Protein AF-A0AA39DVR6-F1 (afdb_monomer)

Foldseek 3Di:
DPPVVVLVVLLVPQAADDLPCLVVNLVSLCVSLVVVLLCLLLVDPQQDDDDPPDDPVSVVSNVSNLSSQVVSVVSSVVSYDPVRVVPQDDDSGNNVSSVSSVVVSVVVVVVVVVVVVVVVVVVD

Mean predicted aligned error: 6.25 Å

pLDDT: mean 90.32, std 9.98, range [50.06, 98.62]

Secondary structure (DSSP, 8-state):
--HHHHHHHHHHTSPPP-SS-HHHHHHHHHHHHHHTT--HHHHSPPPPPP-TT--HHHHHHHHHHHHHHHHHHHHHHHSS-HHHHTTS---S-HHHHHHHHHHHHHHHHHHHHHHHHHHHHHT-

Radius of gyration: 18.32 Å; Cα contacts (8 Å, |Δi|>4): 86; chains: 1; bounding box: 33×32×67 Å

Structure (mmCIF, N/CA/C/O backbone):
data_AF-A0AA39DVR6-F1
#
_entry.id   AF-A0AA39DVR6-F1
#
loop_
_atom_site.group_PDB
_atom_site.id
_atom_site.type_symbol
_atom_site.label_atom_id
_atom_site.label_alt_id
_atom_site.label_comp_id
_atom_site.label_asym_id
_atom_site.label_entity_id
_atom_site.label_seq_id
_atom_site.pdbx_PDB_ins_code
_atom_site.Cartn_x
_atom_site.Cartn_y
_atom_site.Cartn_z
_atom_site.occupancy
_atom_site.B_iso_or_equiv
_atom_site.auth_seq_id
_atom_site.auth_comp_id
_atom_site.auth_asym_id
_atom_site.auth_atom_id
_atom_site.pdbx_PDB_model_num
ATOM 1 N N . MET A 1 1 ? -11.881 -19.993 -13.286 1.00 50.06 1 MET A N 1
ATOM 2 C CA . MET A 1 1 ? -12.284 -18.644 -12.820 1.00 50.06 1 MET A CA 1
ATOM 3 C C . MET A 1 1 ? -11.567 -17.618 -13.680 1.00 50.06 1 MET A C 1
ATOM 5 O O . MET A 1 1 ? -10.371 -17.773 -13.887 1.00 50.06 1 MET A O 1
ATOM 9 N N . ASN A 1 2 ? -12.271 -16.640 -14.258 1.00 53.41 2 ASN A N 1
ATOM 10 C CA . ASN A 1 2 ? -11.604 -15.571 -15.009 1.00 53.41 2 ASN A CA 1
ATOM 11 C C . ASN A 1 2 ? -10.800 -14.687 -14.035 1.00 53.41 2 ASN A C 1
ATOM 13 O O . ASN A 1 2 ? -11.194 -14.514 -12.883 1.00 53.41 2 ASN A O 1
ATOM 17 N N . SER A 1 3 ? -9.668 -14.133 -14.469 1.00 63.09 3 SER A N 1
ATOM 18 C CA . SER A 1 3 ? -8.729 -13.423 -13.585 1.00 63.09 3 SER A CA 1
ATOM 19 C C . SER A 1 3 ? -9.381 -12.264 -12.816 1.00 63.09 3 SER A C 1
ATOM 21 O O . SER A 1 3 ? -8.995 -11.974 -11.689 1.00 63.09 3 SER A O 1
ATOM 23 N N . ALA A 1 4 ? -10.413 -11.637 -13.391 1.00 62.25 4 ALA A N 1
ATOM 24 C CA . ALA A 1 4 ? -11.171 -10.551 -12.770 1.00 62.25 4 ALA A CA 1
ATOM 25 C C . ALA A 1 4 ? -12.013 -10.999 -11.558 1.00 62.25 4 ALA A C 1
ATOM 27 O O . ALA A 1 4 ? -12.015 -10.311 -10.537 1.00 62.25 4 ALA A O 1
ATOM 28 N N . SER A 1 5 ? -12.684 -12.158 -11.631 1.00 64.12 5 SER A N 1
ATOM 29 C CA . SER A 1 5 ? -13.454 -12.703 -10.500 1.00 64.12 5 SER A CA 1
ATOM 30 C C . SER A 1 5 ? -12.558 -12.983 -9.288 1.00 64.12 5 SER A C 1
ATOM 32 O O . SER A 1 5 ? -12.889 -12.567 -8.177 1.00 64.12 5 SER A O 1
ATOM 34 N N . SER A 1 6 ? -11.367 -13.548 -9.510 1.00 71.00 6 SER A N 1
ATOM 35 C CA . SER A 1 6 ? -10.373 -13.783 -8.455 1.00 71.00 6 SER A CA 1
ATOM 36 C C . SER A 1 6 ? -9.849 -12.486 -7.824 1.00 71.00 6 SER A C 1
ATOM 38 O O . SER A 1 6 ? -9.690 -12.417 -6.608 1.00 71.00 6 SER A O 1
ATOM 40 N N . ILE A 1 7 ? -9.639 -11.428 -8.619 1.00 73.06 7 ILE A N 1
ATOM 41 C CA . ILE A 1 7 ? -9.225 -10.108 -8.110 1.00 73.06 7 ILE A CA 1
ATOM 42 C C . ILE A 1 7 ? -10.298 -9.522 -7.182 1.00 73.06 7 ILE A C 1
ATOM 44 O O . ILE A 1 7 ? -9.972 -9.066 -6.089 1.00 73.06 7 ILE A O 1
ATOM 48 N N . SER A 1 8 ? -11.573 -9.557 -7.587 1.00 77.19 8 SER A N 1
ATOM 49 C CA . SER A 1 8 ? -12.667 -8.998 -6.779 1.00 77.19 8 SER A CA 1
ATOM 50 C C . SER A 1 8 ? -12.841 -9.718 -5.438 1.00 77.19 8 SER A C 1
ATOM 52 O O . SER A 1 8 ? -12.968 -9.067 -4.404 1.00 77.19 8 SER A O 1
ATOM 54 N N . ALA A 1 9 ? -12.762 -11.053 -5.436 1.00 80.00 9 ALA A N 1
ATOM 55 C CA . ALA A 1 9 ? -12.853 -11.854 -4.222 1.00 80.00 9 ALA A CA 1
ATOM 56 C C . ALA A 1 9 ? -11.700 -11.541 -3.256 1.00 80.00 9 ALA A C 1
ATOM 58 O O . ALA A 1 9 ? -11.930 -11.321 -2.069 1.00 80.00 9 ALA A O 1
ATOM 59 N N . ASN A 1 10 ? -10.471 -11.440 -3.772 1.00 80.38 10 ASN A N 1
ATOM 60 C CA . ASN A 1 10 ? -9.294 -11.147 -2.958 1.00 80.38 10 ASN A CA 1
ATOM 61 C C . ASN A 1 10 ? -9.358 -9.758 -2.309 1.00 80.38 10 ASN A C 1
ATOM 63 O O . ASN A 1 10 ? -9.046 -9.624 -1.129 1.00 80.38 10 ASN A O 1
ATOM 67 N N . VAL A 1 11 ? -9.800 -8.735 -3.046 1.00 81.38 11 VAL A N 1
ATOM 68 C CA . VAL A 1 11 ? -9.945 -7.374 -2.502 1.00 81.38 11 VAL A CA 1
ATOM 69 C C . VAL A 1 11 ? -11.037 -7.316 -1.431 1.00 81.38 11 VAL A C 1
ATOM 71 O O . VAL A 1 11 ? -10.834 -6.689 -0.395 1.00 81.38 11 VAL A O 1
ATOM 74 N N . ASN A 1 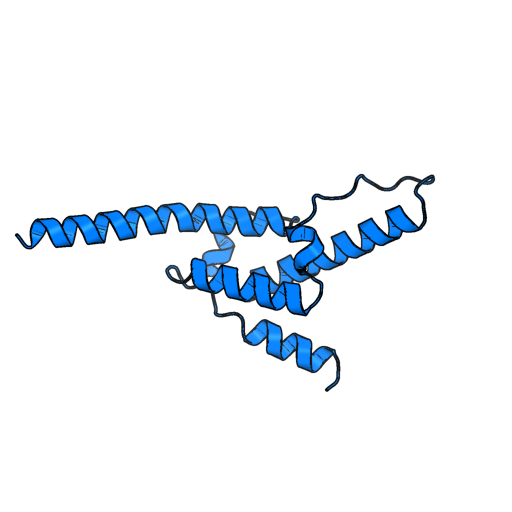12 ? -12.154 -8.020 -1.631 1.00 83.50 12 ASN A N 1
ATOM 75 C CA . ASN A 1 12 ? -13.259 -8.061 -0.668 1.00 83.50 12 ASN A CA 1
ATOM 76 C C . ASN A 1 12 ? -12.920 -8.825 0.627 1.00 83.50 12 ASN A C 1
ATOM 78 O O . ASN A 1 12 ? -13.578 -8.619 1.644 1.00 83.50 12 ASN A O 1
ATOM 82 N N . ASN A 1 13 ? -11.888 -9.676 0.617 1.00 84.69 13 ASN A N 1
ATOM 83 C CA . ASN A 1 13 ? -11.400 -10.376 1.812 1.00 84.69 13 ASN A CA 1
ATOM 84 C C . ASN A 1 13 ? -10.541 -9.488 2.731 1.00 84.69 13 ASN A C 1
ATOM 86 O O . ASN A 1 13 ? -10.237 -9.867 3.869 1.00 84.69 13 ASN A O 1
ATOM 90 N N . ILE A 1 14 ? -10.139 -8.300 2.270 1.00 91.31 14 ILE A N 1
ATOM 91 C CA . ILE A 1 14 ? -9.450 -7.330 3.118 1.00 91.31 14 ILE A CA 1
ATOM 92 C C . ILE A 1 14 ? -10.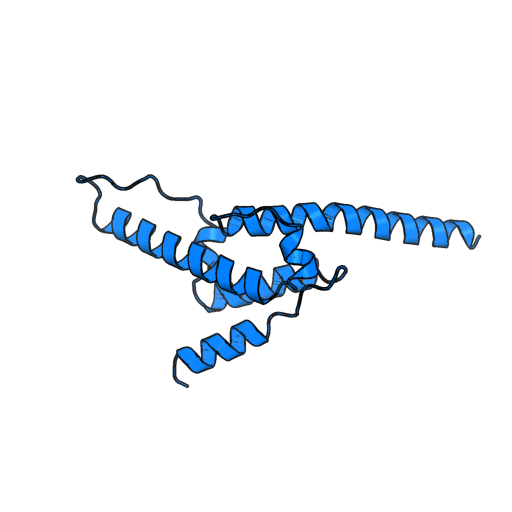482 -6.734 4.075 1.00 91.31 14 ILE A C 1
ATOM 94 O O . ILE A 1 14 ? -11.453 -6.102 3.663 1.00 91.31 14 ILE A O 1
ATOM 98 N N . SER A 1 15 ? -10.270 -6.939 5.375 1.00 90.81 15 SER A N 1
ATOM 99 C CA . SER A 1 15 ? -11.134 -6.358 6.403 1.00 90.81 15 SER A CA 1
ATOM 100 C C . SER A 1 15 ? -11.132 -4.835 6.292 1.00 90.81 15 SER A C 1
ATOM 102 O O . SER A 1 15 ? -10.108 -4.243 5.985 1.00 90.81 15 SER A O 1
ATOM 104 N N . VAL A 1 16 ? -12.251 -4.174 6.571 1.00 94.75 16 VAL A N 1
ATOM 105 C CA . VAL A 1 16 ? -12.298 -2.705 6.569 1.00 94.75 16 VAL A CA 1
ATOM 106 C C . VAL A 1 16 ? -11.540 -2.162 7.785 1.00 94.75 16 VAL A C 1
ATOM 108 O O . VAL A 1 16 ? -11.719 -2.660 8.898 1.00 94.75 16 VAL A O 1
ATOM 111 N N . LEU A 1 17 ? -10.691 -1.148 7.597 1.00 94.44 17 LEU A N 1
ATOM 112 C CA . LEU A 1 17 ? -9.950 -0.510 8.693 1.00 94.44 17 LEU A CA 1
ATOM 113 C C . LEU A 1 17 ? -10.918 0.224 9.640 1.00 94.44 17 LEU A C 1
ATOM 115 O O . LEU A 1 17 ? -11.694 1.064 9.187 1.00 94.44 17 LEU A O 1
ATOM 119 N N . ASN A 1 18 ? -10.876 -0.070 10.944 1.00 89.00 18 ASN A N 1
ATOM 120 C CA . ASN A 1 18 ? -11.907 0.375 11.898 1.00 89.00 18 ASN A CA 1
ATOM 121 C C . ASN A 1 18 ? -11.378 0.991 13.206 1.00 89.00 18 ASN A C 1
ATOM 123 O O . ASN A 1 18 ? -12.116 1.078 14.183 1.00 89.00 18 ASN A O 1
ATOM 127 N N . GLY A 1 19 ? -10.121 1.434 13.241 1.00 85.44 19 GLY A N 1
ATOM 128 C CA . GLY A 1 19 ? -9.555 2.085 14.426 1.00 85.44 19 GLY A CA 1
ATOM 129 C C . GLY A 1 19 ? -8.613 1.185 15.224 1.00 85.44 19 GLY A C 1
ATOM 130 O O . GLY A 1 19 ? -7.512 1.601 15.572 1.00 85.44 19 GLY A O 1
ATOM 131 N N . THR A 1 20 ? -9.042 -0.053 15.469 1.00 87.19 20 THR A N 1
ATOM 132 C CA . THR A 1 20 ? -8.376 -0.999 16.382 1.00 87.19 20 THR A CA 1
ATOM 133 C C . THR A 1 20 ? -7.738 -2.181 15.655 1.00 87.19 20 THR A C 1
ATOM 135 O O . THR A 1 20 ? -6.841 -2.836 16.177 1.00 87.19 20 THR A O 1
ATOM 138 N N . ASN A 1 21 ? -8.147 -2.455 14.414 1.00 92.38 21 ASN A N 1
ATOM 139 C CA . ASN A 1 21 ? -7.694 -3.624 13.662 1.00 92.38 21 ASN A CA 1
ATOM 140 C C . ASN A 1 21 ? -6.448 -3.395 12.788 1.00 92.38 21 ASN A C 1
ATOM 142 O O . ASN A 1 21 ? -6.187 -4.218 11.912 1.00 92.38 21 ASN A O 1
ATOM 146 N N . PHE A 1 22 ? -5.674 -2.321 12.992 1.00 92.06 22 PHE A N 1
ATOM 147 C CA . PHE A 1 22 ? -4.594 -1.930 12.073 1.00 92.06 22 PHE A CA 1
ATOM 148 C C . PHE A 1 22 ? -3.595 -3.060 11.764 1.00 92.06 22 PHE A C 1
ATOM 150 O O . PHE A 1 22 ? -3.285 -3.283 10.595 1.00 92.06 22 PHE A O 1
ATOM 157 N N . LYS A 1 23 ? -3.124 -3.808 12.775 1.00 91.38 23 LYS A N 1
ATOM 158 C CA . LYS A 1 23 ? -2.166 -4.913 12.569 1.00 91.38 23 LYS A CA 1
ATOM 159 C C . LYS A 1 23 ? -2.729 -5.987 11.633 1.00 91.38 23 LYS A C 1
ATOM 161 O O . LYS A 1 23 ? -2.108 -6.307 10.624 1.00 91.38 23 LYS A O 1
ATOM 166 N N . LYS A 1 24 ? -3.944 -6.458 11.927 1.00 92.44 24 LYS A N 1
ATOM 167 C CA . LYS A 1 24 ? -4.657 -7.457 11.117 1.00 92.44 24 LYS A CA 1
ATOM 168 C C . LYS A 1 24 ? -4.971 -6.933 9.715 1.00 92.44 24 LYS A C 1
ATOM 170 O O . LYS A 1 24 ? -4.814 -7.646 8.730 1.00 92.44 24 LYS A O 1
ATOM 175 N N . TRP A 1 25 ? -5.396 -5.674 9.621 1.00 95.62 25 TRP A N 1
ATOM 176 C CA . TRP A 1 25 ? -5.655 -5.002 8.351 1.00 95.62 25 TRP A CA 1
ATOM 177 C C . TRP A 1 25 ? -4.400 -4.973 7.470 1.00 95.62 25 TRP A C 1
ATOM 179 O O . TRP A 1 25 ? -4.447 -5.418 6.325 1.00 95.62 25 TRP A O 1
ATOM 189 N N . LYS A 1 26 ? -3.267 -4.513 8.017 1.00 95.38 26 LYS A N 1
ATOM 190 C CA . LYS A 1 26 ? -1.985 -4.434 7.305 1.00 95.38 26 LYS A CA 1
ATOM 191 C C . LYS A 1 26 ? -1.522 -5.810 6.830 1.00 95.38 26 LYS A C 1
ATOM 193 O O . LYS A 1 26 ? -1.093 -5.940 5.688 1.00 95.38 26 LYS A O 1
ATOM 198 N N . GLU A 1 27 ? -1.627 -6.824 7.682 1.00 94.56 27 GLU A N 1
ATOM 199 C CA . GLU A 1 27 ? -1.277 -8.204 7.340 1.00 94.56 27 GLU A CA 1
ATOM 200 C C . GLU A 1 27 ? -2.105 -8.727 6.156 1.00 94.56 27 GLU A C 1
ATOM 202 O O . GLU A 1 27 ? -1.539 -9.181 5.161 1.00 94.56 27 GLU A O 1
ATOM 207 N N . HIS A 1 28 ? -3.434 -8.576 6.205 1.00 94.62 28 HIS A N 1
ATOM 208 C CA . HIS A 1 28 ? -4.316 -8.990 5.110 1.00 94.62 28 HIS A CA 1
ATOM 209 C C . HIS A 1 28 ? -4.003 -8.249 3.802 1.00 94.62 28 HIS A C 1
ATOM 211 O O . HIS A 1 28 ? -3.970 -8.871 2.741 1.00 94.62 28 HIS A O 1
ATOM 217 N N . VAL A 1 29 ? -3.749 -6.936 3.867 1.00 95.69 29 VAL A N 1
ATOM 218 C CA . VAL A 1 29 ? -3.354 -6.136 2.696 1.00 95.69 29 VAL A CA 1
ATOM 219 C C . VAL A 1 29 ? -2.078 -6.694 2.067 1.00 95.69 29 VAL A C 1
ATOM 221 O O . VAL A 1 29 ? -2.047 -6.909 0.857 1.00 95.69 29 VAL A O 1
ATOM 224 N N . ILE A 1 30 ? -1.040 -6.955 2.866 1.00 95.50 30 ILE A N 1
ATOM 225 C CA . ILE A 1 30 ? 0.247 -7.459 2.365 1.00 95.50 30 ILE A CA 1
ATOM 226 C C . ILE A 1 30 ? 0.080 -8.839 1.721 1.00 95.50 30 ILE A C 1
ATOM 228 O O . ILE A 1 30 ? 0.577 -9.049 0.615 1.00 95.50 30 ILE A O 1
ATOM 232 N N . ILE A 1 31 ? -0.658 -9.752 2.362 1.00 94.00 31 ILE A N 1
ATOM 233 C CA . ILE A 1 31 ? -0.908 -11.098 1.825 1.00 94.00 31 ILE A CA 1
ATOM 234 C C . ILE A 1 31 ? -1.640 -11.016 0.482 1.00 94.00 31 ILE A C 1
ATOM 236 O O . ILE A 1 31 ? -1.193 -11.607 -0.499 1.00 94.00 31 ILE A O 1
ATOM 240 N N . VAL A 1 32 ? -2.733 -10.249 0.412 1.00 93.75 32 VAL A N 1
ATOM 241 C CA . VAL A 1 32 ? -3.527 -10.113 -0.818 1.00 93.75 32 VAL A CA 1
ATOM 242 C C . VAL A 1 32 ? -2.696 -9.513 -1.952 1.00 93.75 32 VAL A C 1
ATOM 244 O O . VAL A 1 32 ? -2.721 -10.034 -3.067 1.00 93.75 32 VAL A O 1
ATOM 247 N N . LEU A 1 33 ? -1.925 -8.455 -1.682 1.00 95.25 33 LEU A N 1
ATOM 248 C CA . LEU A 1 33 ? -1.063 -7.840 -2.692 1.00 95.25 33 LEU A CA 1
ATOM 249 C C . LEU A 1 33 ? 0.047 -8.790 -3.158 1.00 95.25 33 LEU A C 1
ATOM 251 O O . LEU A 1 33 ? 0.313 -8.851 -4.359 1.00 95.25 33 LEU A O 1
ATOM 255 N N . GLY A 1 34 ? 0.641 -9.564 -2.247 1.00 94.94 34 GLY A N 1
ATOM 256 C CA . GLY A 1 34 ? 1.639 -10.583 -2.574 1.00 94.94 34 GLY A CA 1
ATOM 257 C C . GLY A 1 34 ? 1.072 -11.694 -3.460 1.00 94.94 34 GLY A C 1
ATOM 258 O O . GLY A 1 34 ? 1.642 -12.000 -4.505 1.00 94.94 34 GLY A O 1
ATOM 259 N N . CYS A 1 35 ? -0.108 -12.230 -3.127 1.00 92.06 35 CYS A N 1
ATOM 260 C CA . CYS A 1 35 ? -0.796 -13.239 -3.945 1.00 92.06 35 CYS A CA 1
ATOM 261 C C . CYS A 1 35 ? -1.137 -12.750 -5.364 1.00 92.06 35 CYS A C 1
ATOM 263 O O . CYS A 1 35 ? -1.384 -13.562 -6.254 1.00 92.06 35 CYS A O 1
ATOM 265 N N . MET A 1 36 ? -1.174 -11.434 -5.579 1.00 91.44 36 MET A N 1
ATOM 266 C CA . MET A 1 36 ? -1.487 -10.809 -6.864 1.00 91.44 36 MET A CA 1
ATOM 267 C C . MET A 1 36 ? -0.242 -10.303 -7.624 1.00 91.44 36 MET A C 1
ATOM 269 O O . MET A 1 36 ? -0.414 -9.716 -8.693 1.00 91.44 36 MET A O 1
ATOM 273 N N . ASP A 1 37 ? 0.980 -10.498 -7.098 1.00 94.06 37 ASP A N 1
ATOM 274 C CA . ASP A 1 37 ? 2.241 -9.880 -7.581 1.00 94.06 37 ASP A CA 1
ATOM 275 C C . ASP A 1 37 ? 2.126 -8.345 -7.712 1.00 94.06 37 ASP A C 1
ATOM 277 O O . ASP A 1 37 ? 2.586 -7.716 -8.668 1.00 94.06 37 ASP A O 1
ATOM 281 N N . LEU A 1 38 ? 1.444 -7.724 -6.746 1.00 96.00 38 LEU A N 1
ATOM 282 C CA . LEU A 1 38 ? 1.232 -6.277 -6.662 1.00 96.00 38 LEU A CA 1
ATOM 283 C C . LEU A 1 38 ? 1.985 -5.631 -5.502 1.00 96.00 38 LEU A C 1
ATOM 285 O O . LEU A 1 38 ? 1.876 -4.423 -5.329 1.00 96.00 38 LEU A O 1
ATOM 289 N N . ASP A 1 39 ? 2.772 -6.381 -4.744 1.00 97.00 39 ASP A N 1
ATOM 290 C CA . ASP A 1 39 ? 3.526 -5.902 -3.583 1.00 97.00 39 ASP A CA 1
ATOM 291 C C . ASP A 1 39 ? 4.920 -5.341 -3.934 1.00 97.00 39 ASP A C 1
ATOM 293 O O . ASP A 1 39 ? 5.615 -4.816 -3.066 1.00 97.00 39 ASP A O 1
ATOM 297 N N . TYR A 1 40 ? 5.332 -5.412 -5.203 1.00 98.06 40 TYR A N 1
ATOM 298 C CA . TYR A 1 40 ? 6.666 -5.003 -5.655 1.00 98.06 40 TYR A CA 1
ATOM 299 C C . TYR A 1 40 ? 7.056 -3.574 -5.230 1.00 98.06 40 TYR A C 1
ATOM 301 O O . TYR A 1 40 ? 8.123 -3.377 -4.665 1.00 98.06 40 TYR A O 1
ATOM 309 N N . ALA A 1 41 ? 6.174 -2.589 -5.404 1.00 98.06 41 ALA A N 1
ATOM 310 C CA . ALA A 1 41 ? 6.396 -1.195 -5.009 1.00 98.06 41 ALA A CA 1
ATOM 311 C C . ALA A 1 41 ? 6.313 -0.944 -3.492 1.00 98.06 41 ALA A C 1
ATOM 313 O O . ALA A 1 41 ? 6.602 0.161 -3.034 1.00 98.06 41 ALA A O 1
ATOM 314 N N . LEU A 1 42 ? 5.880 -1.940 -2.710 1.00 97.75 42 LEU A N 1
ATOM 315 C CA . LEU A 1 42 ? 5.967 -1.902 -1.248 1.00 97.75 42 LEU A CA 1
ATOM 316 C C . LEU A 1 42 ? 7.337 -2.386 -0.759 1.00 97.75 42 LEU A C 1
ATOM 318 O O . LEU A 1 42 ? 7.821 -1.908 0.266 1.00 97.75 42 LEU A O 1
ATOM 322 N N . ARG A 1 43 ? 7.954 -3.321 -1.490 1.00 97.06 43 ARG A N 1
ATOM 323 C CA . ARG A 1 43 ? 9.257 -3.912 -1.160 1.00 97.06 43 ARG A CA 1
ATOM 324 C C . ARG A 1 43 ? 10.415 -3.080 -1.697 1.00 97.06 43 ARG A C 1
ATOM 326 O O . ARG A 1 43 ? 11.320 -2.743 -0.941 1.00 97.06 43 ARG A O 1
ATOM 333 N N . GLU A 1 44 ? 10.332 -2.697 -2.964 1.00 97.19 44 GLU A N 1
ATOM 334 C CA . GLU A 1 44 ? 11.402 -2.014 -3.685 1.00 97.19 44 GLU A CA 1
ATOM 335 C C . GLU A 1 44 ? 11.186 -0.504 -3.742 1.00 97.19 44 GLU A C 1
ATOM 337 O O . GLU A 1 44 ? 10.063 -0.006 -3.909 1.00 97.19 44 GLU A O 1
ATOM 342 N N . ASP A 1 45 ? 12.287 0.235 -3.658 1.00 96.50 45 ASP A N 1
ATOM 343 C CA . ASP A 1 45 ? 12.268 1.675 -3.872 1.00 96.50 45 ASP A CA 1
ATOM 344 C C . ASP A 1 45 ? 11.963 2.014 -5.337 1.00 96.50 45 ASP A C 1
ATOM 346 O O . ASP A 1 45 ? 12.107 1.193 -6.248 1.00 96.50 45 ASP A O 1
ATOM 350 N N . ARG A 1 46 ? 11.482 3.241 -5.567 1.00 96.25 46 ARG A N 1
ATOM 351 C CA . ARG A 1 46 ? 11.121 3.693 -6.913 1.00 96.25 46 ARG A CA 1
ATOM 352 C C . ARG A 1 46 ? 12.367 3.660 -7.810 1.00 96.25 46 ARG A C 1
ATOM 354 O O . ARG A 1 46 ? 13.363 4.288 -7.448 1.00 96.25 46 ARG A O 1
ATOM 361 N N . PRO A 1 47 ? 12.309 3.006 -8.985 1.00 96.25 47 PRO A N 1
ATOM 362 C CA . PRO A 1 47 ? 13.389 3.070 -9.960 1.00 96.25 47 PRO A CA 1
ATOM 363 C C . PRO A 1 47 ? 13.678 4.513 -10.382 1.00 96.25 47 PRO A C 1
ATOM 365 O O . PRO A 1 47 ? 12.787 5.365 -10.365 1.00 96.25 47 PRO A O 1
ATOM 368 N N . SER A 1 48 ? 14.911 4.781 -10.804 1.00 94.94 48 SER A N 1
ATOM 369 C CA . SER A 1 48 ? 15.277 6.078 -11.377 1.00 94.94 48 SER A CA 1
ATOM 370 C C . SER A 1 48 ? 14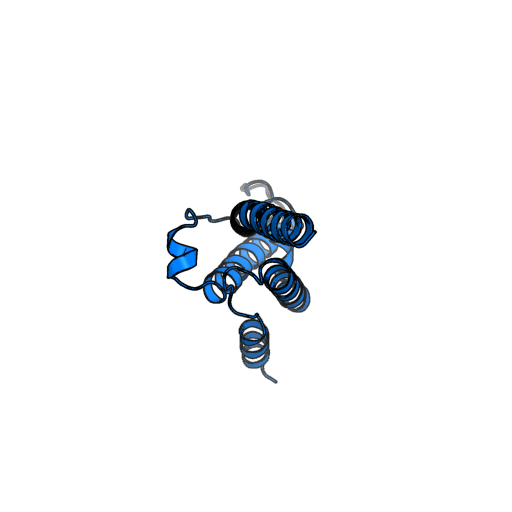.432 6.402 -12.608 1.00 94.94 48 SER A C 1
ATOM 372 O O . SER A 1 48 ? 14.025 5.502 -13.349 1.00 94.94 48 SER A O 1
ATOM 374 N N . ASP A 1 49 ? 14.195 7.693 -12.834 1.00 95.12 49 ASP A N 1
ATOM 375 C CA . ASP A 1 49 ? 13.431 8.151 -13.989 1.00 95.12 49 ASP A CA 1
ATOM 376 C C . ASP A 1 49 ? 14.062 7.661 -15.299 1.00 95.12 49 ASP A C 1
ATOM 378 O O . ASP A 1 49 ? 15.284 7.618 -15.472 1.00 95.12 49 ASP A O 1
ATOM 382 N N . LEU A 1 50 ? 13.198 7.254 -16.226 1.00 96.19 50 LEU A N 1
ATOM 383 C CA . LEU A 1 50 ? 13.625 6.725 -17.512 1.00 96.19 50 LEU A CA 1
ATOM 384 C C . LEU A 1 50 ? 14.147 7.850 -18.408 1.00 96.19 50 LEU A C 1
ATOM 386 O O . LEU A 1 50 ? 13.596 8.948 -18.445 1.00 96.19 50 LEU A O 1
ATOM 390 N N . THR A 1 51 ? 15.163 7.534 -19.206 1.00 96.56 51 THR A N 1
ATOM 391 C CA . THR A 1 51 ? 15.708 8.412 -20.244 1.00 96.56 51 THR A CA 1
ATOM 392 C C . THR A 1 51 ? 15.565 7.761 -21.621 1.00 96.56 51 THR A C 1
ATOM 394 O O . THR A 1 51 ? 15.145 6.606 -21.762 1.00 96.56 51 THR A O 1
ATOM 397 N N . ASN A 1 52 ? 15.939 8.480 -22.681 1.00 94.88 52 ASN A N 1
ATOM 398 C CA . ASN A 1 52 ? 15.971 7.912 -24.033 1.00 94.88 52 ASN A CA 1
ATOM 399 C C . ASN A 1 52 ? 16.964 6.741 -24.149 1.00 94.88 52 ASN A C 1
ATOM 401 O O . ASN A 1 52 ? 16.721 5.823 -24.925 1.00 94.88 52 ASN A O 1
ATOM 405 N N . ALA A 1 53 ? 18.014 6.720 -23.323 1.00 96.56 53 ALA A N 1
ATOM 406 C CA . ALA A 1 53 ? 19.018 5.658 -23.293 1.00 96.56 53 ALA A CA 1
ATOM 407 C C . ALA A 1 53 ? 18.623 4.449 -22.422 1.00 96.56 53 ALA A C 1
ATOM 409 O O . ALA A 1 53 ? 19.369 3.475 -22.366 1.00 96.56 53 ALA A O 1
ATOM 410 N N . SER A 1 54 ? 17.477 4.488 -21.730 1.00 97.19 54 SER A N 1
ATOM 411 C CA . SER A 1 54 ? 17.086 3.395 -20.835 1.00 97.19 54 SER A CA 1
ATOM 412 C C . SER A 1 54 ? 16.873 2.076 -21.573 1.00 97.19 54 SER A C 1
ATOM 414 O O . SER A 1 54 ? 16.182 2.037 -22.601 1.00 97.19 54 SER A O 1
ATOM 416 N N . THR A 1 55 ? 17.399 0.998 -20.989 1.00 97.75 55 THR A N 1
ATOM 417 C CA . THR A 1 55 ? 17.304 -0.361 -21.537 1.00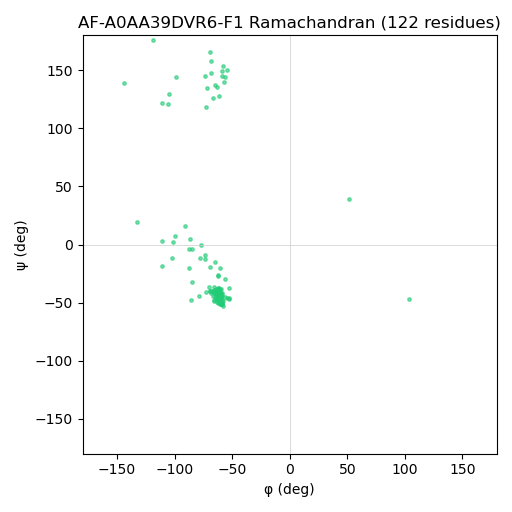 97.75 55 THR A CA 1
ATOM 418 C C . THR A 1 55 ? 15.875 -0.903 -21.472 1.00 97.75 55 THR A C 1
ATOM 420 O O . THR A 1 55 ? 15.006 -0.366 -20.773 1.00 97.75 55 THR A O 1
ATOM 423 N N . ALA A 1 56 ? 15.612 -1.989 -22.200 1.00 97.44 56 ALA A N 1
ATOM 424 C CA . ALA A 1 56 ? 14.317 -2.664 -22.162 1.00 97.44 56 ALA A CA 1
ATOM 425 C C . ALA A 1 56 ? 13.977 -3.161 -20.744 1.00 97.44 56 ALA A C 1
ATOM 427 O O . ALA A 1 56 ? 12.837 -3.029 -20.294 1.00 97.44 56 ALA A O 1
ATOM 428 N N . GLU A 1 57 ? 14.978 -3.649 -20.012 1.00 96.88 57 GLU A N 1
ATOM 429 C CA . GLU A 1 57 ? 14.861 -4.141 -18.640 1.00 96.88 57 GLU A CA 1
ATOM 430 C C . GLU A 1 57 ? 14.492 -3.005 -17.687 1.00 96.88 57 GLU A C 1
ATOM 432 O O . GLU A 1 57 ? 13.526 -3.131 -16.940 1.00 96.88 57 GLU A O 1
ATOM 437 N N . GLN A 1 58 ? 15.178 -1.857 -17.761 1.00 97.56 58 GLN A N 1
ATOM 438 C CA . GLN A 1 58 ? 14.860 -0.687 -16.931 1.00 97.56 58 GLN A CA 1
ATOM 439 C C . GLN A 1 58 ? 13.422 -0.204 -17.157 1.00 97.56 58 GLN A C 1
ATOM 441 O O . GLN A 1 58 ? 12.689 0.072 -16.204 1.00 97.56 58 GLN A O 1
ATOM 446 N N . ARG A 1 59 ? 12.983 -0.156 -18.421 1.00 97.38 59 ARG A N 1
ATOM 447 C CA . ARG A 1 59 ? 11.604 0.212 -18.780 1.00 97.38 59 ARG A CA 1
ATOM 448 C C . ARG A 1 59 ? 10.589 -0.806 -18.255 1.00 97.38 59 ARG A C 1
ATOM 450 O O . ARG A 1 59 ? 9.513 -0.412 -17.809 1.00 97.38 59 ARG A O 1
ATOM 457 N N . SER A 1 60 ? 10.914 -2.098 -18.304 1.00 96.94 60 SER A N 1
ATOM 458 C CA . SER A 1 60 ? 10.073 -3.170 -17.760 1.00 96.94 60 SER A CA 1
ATOM 459 C C . SER A 1 60 ? 9.943 -3.067 -16.238 1.00 96.94 60 SER A C 1
ATOM 461 O O . SER A 1 60 ? 8.830 -3.094 -15.711 1.00 96.94 60 SER A O 1
ATOM 463 N N . THR A 1 61 ? 11.057 -2.841 -15.538 1.00 97.62 61 THR A N 1
ATOM 464 C CA . THR A 1 61 ? 11.091 -2.642 -14.084 1.00 97.62 61 THR A CA 1
ATOM 465 C C . THR A 1 61 ? 10.255 -1.437 -13.663 1.00 97.62 61 THR A C 1
ATOM 467 O O . THR A 1 61 ? 9.422 -1.567 -12.767 1.00 97.62 61 THR A O 1
ATOM 470 N N . MET A 1 62 ? 10.392 -0.294 -14.347 1.00 97.81 62 MET A N 1
ATOM 471 C CA . MET A 1 62 ? 9.557 0.885 -14.082 1.00 97.81 62 MET A CA 1
ATOM 472 C C . MET A 1 62 ? 8.066 0.571 -14.266 1.00 97.81 62 MET A C 1
ATOM 474 O O . MET A 1 62 ? 7.272 0.834 -13.368 1.00 97.81 62 MET A O 1
ATOM 478 N N . LYS A 1 63 ? 7.676 -0.075 -15.374 1.00 97.69 63 LYS A N 1
ATOM 479 C CA . LYS A 1 63 ? 6.274 -0.465 -15.620 1.00 97.69 63 LYS A CA 1
ATOM 480 C C . LYS A 1 63 ? 5.733 -1.416 -14.550 1.00 97.69 63 LYS A C 1
ATOM 482 O O . LYS A 1 63 ? 4.588 -1.261 -14.116 1.00 97.69 63 LYS A O 1
ATOM 487 N N . LYS A 1 64 ? 6.530 -2.406 -14.123 1.00 97.62 64 LYS A N 1
ATOM 488 C CA . LYS A 1 64 ? 6.154 -3.328 -13.039 1.00 97.62 64 LYS A CA 1
ATOM 489 C C . LYS A 1 64 ? 5.934 -2.556 -11.737 1.00 97.62 64 LYS A C 1
ATOM 491 O O . LYS A 1 64 ? 4.906 -2.750 -11.083 1.00 97.62 64 LYS A O 1
ATOM 496 N N . TRP A 1 65 ? 6.853 -1.652 -11.401 1.00 98.50 65 TRP A N 1
ATOM 497 C CA . TRP A 1 65 ? 6.770 -0.811 -10.211 1.00 98.50 65 TRP A CA 1
ATOM 498 C C . TRP A 1 65 ? 5.549 0.112 -10.234 1.00 98.50 65 TRP A C 1
ATOM 500 O O . TRP A 1 65 ? 4.753 0.086 -9.301 1.00 98.50 65 TRP A O 1
ATOM 510 N N . GLU A 1 66 ? 5.317 0.848 -11.321 1.00 98.38 66 GLU A N 1
ATOM 511 C CA . GLU A 1 66 ? 4.165 1.748 -11.464 1.00 98.38 66 GLU A CA 1
ATOM 512 C C . GLU A 1 66 ? 2.829 1.006 -11.363 1.00 98.38 66 GLU A C 1
ATOM 514 O O . GLU A 1 66 ? 1.903 1.464 -10.684 1.00 98.38 66 GLU A O 1
ATOM 519 N N . ARG A 1 67 ? 2.726 -0.172 -11.994 1.00 98.12 67 ARG A N 1
ATOM 520 C CA . ARG A 1 67 ? 1.534 -1.022 -11.897 1.00 98.12 67 ARG A CA 1
ATOM 521 C C . ARG A 1 67 ? 1.277 -1.444 -10.454 1.00 98.12 67 ARG A C 1
ATOM 523 O O . ARG A 1 67 ? 0.153 -1.291 -9.974 1.00 98.12 67 ARG A O 1
ATOM 530 N N . SER A 1 68 ? 2.296 -1.972 -9.782 1.00 98.38 68 SER A N 1
ATOM 531 C CA . SER A 1 68 ? 2.212 -2.399 -8.385 1.00 98.38 68 SER A CA 1
ATOM 532 C C . SER A 1 68 ? 1.844 -1.230 -7.464 1.00 98.38 68 SER A C 1
ATOM 534 O O . SER A 1 68 ? 0.913 -1.353 -6.667 1.00 98.38 68 SER A O 1
ATOM 536 N N . ASN A 1 69 ? 2.481 -0.071 -7.643 1.00 98.62 69 ASN A N 1
ATOM 537 C CA . ASN A 1 69 ? 2.221 1.150 -6.887 1.00 98.62 69 ASN A CA 1
ATOM 538 C C . ASN A 1 69 ? 0.759 1.605 -7.019 1.00 98.62 69 ASN A C 1
ATOM 540 O O . ASN A 1 69 ? 0.050 1.772 -6.024 1.00 98.62 69 ASN A O 1
ATOM 544 N N . ARG A 1 70 ? 0.278 1.748 -8.260 1.00 98.38 70 ARG A N 1
ATOM 545 C CA . ARG A 1 70 ? -1.084 2.212 -8.549 1.00 98.38 70 ARG A CA 1
ATOM 546 C C . ARG A 1 70 ? -2.138 1.267 -7.977 1.00 98.38 70 ARG A C 1
ATOM 548 O O . ARG A 1 70 ? -3.079 1.716 -7.326 1.00 98.38 70 ARG A O 1
ATOM 555 N N . MET A 1 71 ? -1.991 -0.035 -8.218 1.00 97.44 71 MET A N 1
ATOM 556 C CA . MET A 1 71 ? -2.984 -1.019 -7.780 1.00 97.44 71 MET A CA 1
ATOM 557 C C . MET A 1 71 ? -3.004 -1.164 -6.256 1.00 97.44 71 MET A C 1
ATOM 559 O O . MET A 1 71 ? -4.084 -1.214 -5.670 1.00 97.44 71 MET A O 1
ATOM 563 N N . SER A 1 72 ? -1.837 -1.152 -5.608 1.00 97.88 72 SER A N 1
ATOM 564 C CA . SER A 1 72 ? -1.736 -1.194 -4.145 1.00 97.88 72 SER A CA 1
ATOM 565 C C . SER A 1 72 ? -2.447 -0.013 -3.491 1.00 97.88 72 SER A C 1
ATOM 567 O O . SER A 1 72 ? -3.219 -0.205 -2.552 1.00 97.88 72 SER A O 1
ATOM 569 N N . LEU A 1 73 ? -2.260 1.202 -4.022 1.00 97.81 73 LEU A N 1
ATOM 570 C CA . LEU A 1 73 ? -2.980 2.384 -3.544 1.00 97.81 73 LEU A CA 1
ATOM 571 C C . LEU A 1 73 ? -4.492 2.235 -3.680 1.00 97.81 73 LEU A C 1
ATOM 573 O O . LEU A 1 73 ? -5.213 2.543 -2.734 1.00 97.81 73 LEU A O 1
ATOM 577 N N . MET A 1 74 ? -4.981 1.760 -4.829 1.00 96.44 74 MET A N 1
ATOM 578 C CA . MET A 1 74 ? -6.418 1.568 -5.045 1.00 96.44 74 MET A CA 1
ATOM 579 C C . MET A 1 74 ? -7.013 0.576 -4.041 1.00 96.44 74 MET A C 1
ATOM 581 O O . MET A 1 74 ? -8.047 0.868 -3.443 1.00 96.44 74 MET A O 1
ATOM 585 N N . ILE A 1 75 ? -6.344 -0.558 -3.820 1.00 95.81 75 ILE A N 1
ATOM 586 C CA . ILE A 1 75 ? -6.794 -1.610 -2.900 1.00 95.81 75 ILE A CA 1
ATOM 587 C C . ILE A 1 75 ? -6.791 -1.105 -1.452 1.00 95.81 75 ILE A C 1
ATOM 589 O O . ILE A 1 75 ? -7.807 -1.200 -0.761 1.00 95.81 75 ILE A O 1
ATOM 593 N N . MET A 1 76 ? -5.697 -0.479 -1.006 1.00 96.69 76 MET A N 1
ATOM 594 C CA . MET A 1 76 ? -5.629 0.102 0.337 1.00 96.69 76 MET A CA 1
ATOM 595 C C . MET A 1 76 ? -6.703 1.176 0.531 1.00 96.69 76 MET A C 1
ATOM 597 O O . MET A 1 76 ? -7.492 1.078 1.468 1.00 96.69 76 MET A O 1
ATOM 601 N N . LYS A 1 77 ? -6.808 2.155 -0.381 1.00 95.69 77 LYS A N 1
ATOM 602 C CA . LYS A 1 77 ? -7.806 3.240 -0.307 1.00 95.69 77 LYS A CA 1
ATOM 603 C C . LYS A 1 77 ? -9.252 2.737 -0.368 1.00 95.69 77 LYS A C 1
ATOM 605 O O . LYS A 1 77 ? -10.131 3.445 0.125 1.00 95.69 77 LYS A O 1
ATOM 610 N N . HIS A 1 78 ? -9.507 1.580 -0.981 1.00 94.50 78 HIS A N 1
ATOM 611 C CA . HIS A 1 78 ? -10.822 0.936 -1.004 1.00 94.50 78 HIS A CA 1
ATOM 612 C C . HIS A 1 78 ? -11.184 0.325 0.356 1.00 94.50 78 HIS A C 1
ATOM 614 O O . HIS A 1 78 ? -12.305 0.495 0.824 1.00 94.50 78 HIS A O 1
ATOM 620 N N . SER A 1 79 ? -10.220 -0.312 1.024 1.00 95.44 79 SER A N 1
ATOM 621 C CA . SER A 1 79 ? -10.415 -0.941 2.341 1.00 95.44 79 SER A CA 1
ATOM 622 C C . SER A 1 79 ? -10.450 0.038 3.531 1.00 95.44 79 SER A C 1
ATOM 624 O O . SER A 1 79 ? -10.615 -0.381 4.678 1.00 95.44 79 SER A O 1
ATOM 626 N N . ILE A 1 80 ? -10.293 1.343 3.283 1.00 95.12 80 ILE A N 1
ATOM 627 C CA . ILE A 1 80 ? -10.272 2.389 4.314 1.00 95.12 80 ILE A CA 1
ATOM 628 C C . ILE A 1 80 ? -11.532 3.259 4.184 1.00 95.12 80 ILE A C 1
ATOM 630 O O . ILE A 1 80 ? -11.732 3.895 3.143 1.00 95.12 80 ILE A O 1
ATOM 634 N N . PRO A 1 81 ? -12.363 3.368 5.239 1.00 94.62 81 PRO A N 1
ATOM 635 C CA . PRO A 1 81 ? -13.533 4.239 5.237 1.00 94.62 81 PRO A CA 1
ATOM 636 C C . PRO A 1 81 ? -13.176 5.694 4.935 1.00 94.62 81 PRO A C 1
ATOM 638 O O . PRO A 1 81 ? -12.171 6.211 5.428 1.00 94.62 81 PRO A O 1
ATOM 641 N N . LYS A 1 82 ? -14.049 6.403 4.204 1.00 92.81 82 LYS A N 1
ATOM 642 C CA . LYS A 1 82 ? -13.844 7.824 3.856 1.00 92.81 82 LYS A CA 1
ATOM 643 C C . LYS A 1 82 ? -13.559 8.706 5.078 1.00 92.81 82 LYS A C 1
ATOM 645 O O . LYS A 1 82 ? -12.714 9.587 4.981 1.00 92.81 82 LYS A O 1
ATOM 650 N N . ALA A 1 83 ? -14.207 8.436 6.214 1.00 91.31 83 ALA A N 1
ATOM 651 C CA . ALA A 1 83 ? -13.999 9.172 7.464 1.00 91.31 83 ALA A CA 1
ATOM 652 C C . ALA A 1 83 ? -12.558 9.058 7.997 1.00 91.31 83 ALA A C 1
ATOM 654 O O . ALA A 1 83 ? -12.000 10.032 8.491 1.00 91.31 83 ALA A O 1
ATOM 655 N N . ILE A 1 84 ? -11.927 7.887 7.856 1.00 89.69 84 ILE A N 1
ATOM 656 C CA . ILE A 1 84 ? -10.519 7.694 8.227 1.00 89.69 84 ILE A CA 1
ATOM 657 C C . ILE A 1 84 ? -9.617 8.271 7.136 1.00 89.69 84 ILE A C 1
ATOM 659 O O . ILE A 1 84 ? -8.664 8.986 7.448 1.00 89.69 84 ILE A O 1
ATOM 663 N N . ARG A 1 85 ? -9.946 7.989 5.868 1.00 91.12 85 ARG A N 1
ATOM 664 C CA . ARG A 1 85 ? -9.167 8.380 4.689 1.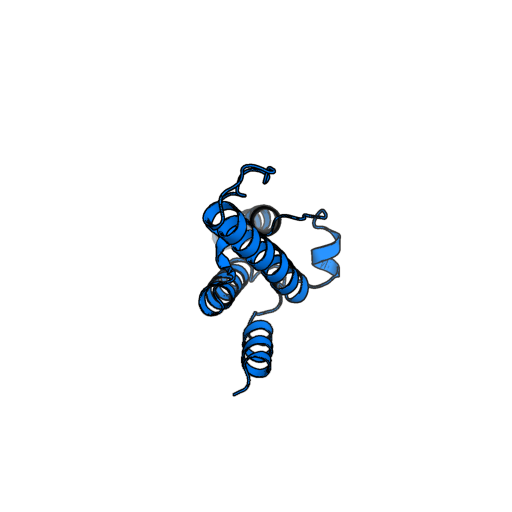00 91.12 85 ARG A CA 1
ATOM 665 C C . ARG A 1 85 ? -9.022 9.892 4.544 1.00 91.12 85 ARG A C 1
ATOM 667 O O . ARG A 1 85 ? -7.947 10.341 4.187 1.00 91.12 85 ARG A O 1
ATOM 674 N N . GLY A 1 86 ? -10.065 10.667 4.845 1.00 90.00 86 GLY A N 1
ATOM 675 C CA . GLY A 1 86 ? -10.041 12.132 4.737 1.00 90.00 86 GLY A CA 1
ATOM 676 C C . GLY A 1 86 ? -9.071 12.823 5.700 1.00 90.00 86 GLY A C 1
ATOM 677 O O . GLY A 1 86 ? -8.742 13.984 5.499 1.00 90.00 86 GLY A O 1
ATOM 678 N N . ALA A 1 87 ? -8.596 12.113 6.723 1.00 89.31 87 ALA A N 1
ATOM 679 C CA . ALA A 1 87 ? -7.590 12.604 7.659 1.00 89.31 87 ALA A CA 1
ATOM 680 C C . ALA A 1 87 ? -6.171 12.088 7.348 1.00 89.31 87 ALA A C 1
ATOM 682 O O . ALA A 1 87 ? -5.263 12.274 8.154 1.00 89.31 87 ALA A O 1
ATOM 683 N N . ILE A 1 88 ? -5.983 11.408 6.214 1.00 90.06 88 ILE A N 1
ATOM 684 C CA . ILE A 1 88 ? -4.674 10.997 5.704 1.00 90.06 88 ILE A CA 1
ATOM 685 C C . ILE A 1 88 ? -4.333 11.937 4.537 1.00 90.06 88 ILE A C 1
ATOM 687 O O . ILE A 1 88 ? -5.183 12.110 3.660 1.00 90.06 88 ILE A O 1
ATOM 691 N N . PRO A 1 89 ? -3.138 12.553 4.508 1.00 93.06 89 PRO A N 1
ATOM 692 C CA . PRO A 1 89 ? -2.692 13.334 3.359 1.00 93.06 89 PRO A CA 1
ATOM 693 C C . PRO A 1 89 ? -2.756 12.529 2.056 1.00 93.06 89 PRO A C 1
ATOM 695 O O . PRO A 1 89 ? -2.587 11.308 2.050 1.00 93.06 89 PRO A O 1
ATOM 698 N N . GLU A 1 90 ? -2.979 13.205 0.930 1.00 93.62 90 GLU A N 1
ATOM 699 C CA . GLU A 1 90 ? -2.873 12.533 -0.364 1.00 93.62 90 GLU A CA 1
ATOM 700 C C . GLU A 1 90 ? -1.431 12.078 -0.614 1.00 93.62 90 GLU A C 1
ATOM 702 O O . GLU A 1 90 ? -0.470 12.800 -0.354 1.00 93.62 90 GLU A O 1
ATOM 707 N N . GLU A 1 91 ? -1.290 10.862 -1.131 1.00 96.50 91 GLU A N 1
ATOM 708 C CA . GLU A 1 91 ? -0.001 10.239 -1.401 1.00 96.50 91 GLU A CA 1
ATOM 709 C C . GLU A 1 91 ? -0.098 9.404 -2.681 1.00 96.50 91 GLU A C 1
ATOM 711 O O . GLU A 1 91 ? -1.095 8.722 -2.950 1.00 96.50 91 GLU A O 1
ATOM 716 N N . THR A 1 92 ? 0.957 9.490 -3.486 1.00 96.81 92 THR A N 1
ATOM 717 C CA . THR A 1 92 ? 1.077 8.855 -4.803 1.00 96.81 92 THR A CA 1
ATOM 718 C C . THR A 1 92 ? 1.945 7.603 -4.767 1.00 96.81 92 THR A C 1
ATOM 720 O O . THR A 1 92 ? 1.923 6.822 -5.720 1.00 96.81 92 THR A O 1
ATOM 723 N N . ARG A 1 9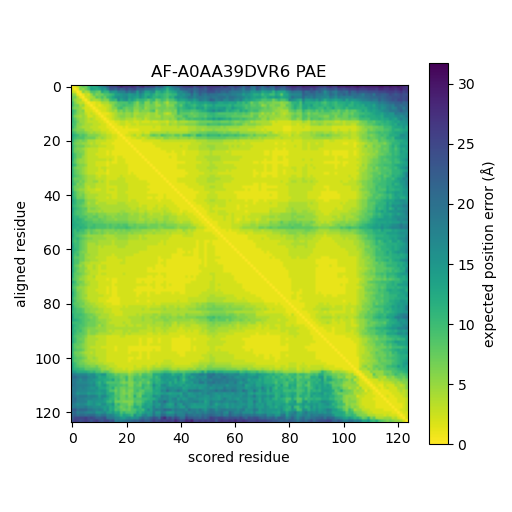3 ? 2.669 7.370 -3.664 1.00 97.88 93 ARG A N 1
ATOM 724 C CA . ARG A 1 93 ? 3.478 6.174 -3.421 1.00 97.88 93 ARG A CA 1
ATOM 725 C C . ARG A 1 93 ? 2.816 5.251 -2.403 1.00 97.88 93 ARG A C 1
ATOM 727 O O . ARG A 1 93 ? 2.621 5.614 -1.247 1.00 97.88 93 ARG A O 1
ATOM 734 N N . ALA A 1 94 ? 2.535 4.019 -2.811 1.00 98.19 94 ALA A N 1
ATOM 735 C CA . ALA A 1 94 ? 1.869 3.011 -1.994 1.00 98.19 94 ALA A CA 1
ATOM 736 C C . ALA A 1 94 ? 2.590 2.748 -0.665 1.00 98.19 94 ALA A C 1
ATOM 738 O O . ALA A 1 94 ? 1.945 2.728 0.380 1.00 98.19 94 ALA A O 1
ATOM 739 N N . LYS A 1 95 ? 3.922 2.606 -0.696 1.00 98.06 95 LYS A N 1
ATOM 740 C CA . LYS A 1 95 ? 4.751 2.387 0.500 1.00 98.06 95 LYS A CA 1
ATOM 741 C C . LYS A 1 95 ? 4.596 3.534 1.505 1.00 98.06 95 LYS A C 1
ATOM 743 O O . LYS A 1 95 ? 4.204 3.302 2.641 1.00 98.06 95 LYS A O 1
ATOM 748 N N . ALA A 1 96 ? 4.759 4.775 1.043 1.00 97.75 96 ALA A N 1
ATOM 749 C CA . ALA A 1 96 ? 4.596 5.961 1.882 1.00 97.75 96 ALA A CA 1
ATOM 750 C C . ALA A 1 96 ? 3.165 6.102 2.432 1.00 97.75 96 ALA A C 1
ATOM 752 O O . ALA A 1 96 ? 2.986 6.463 3.592 1.00 97.75 96 ALA A O 1
ATOM 753 N N . PHE A 1 97 ? 2.141 5.766 1.642 1.00 97.56 97 PHE A N 1
ATOM 754 C CA . PHE A 1 97 ? 0.752 5.781 2.106 1.00 97.56 97 PHE A CA 1
ATOM 755 C C . PHE A 1 97 ? 0.514 4.749 3.218 1.00 97.56 97 PHE A C 1
ATOM 757 O O . PHE A 1 97 ? -0.121 5.057 4.227 1.00 97.56 97 PHE A O 1
ATOM 764 N N . LEU A 1 98 ? 1.061 3.538 3.070 1.00 96.94 98 LEU A N 1
ATOM 765 C CA . LEU A 1 98 ? 1.001 2.506 4.105 1.00 96.94 98 LEU A CA 1
ATOM 766 C C . LEU A 1 98 ? 1.722 2.948 5.389 1.00 96.94 98 LEU A C 1
ATOM 768 O O . LEU A 1 98 ? 1.207 2.721 6.485 1.00 96.94 98 LEU A O 1
ATOM 772 N N . ASP A 1 99 ? 2.866 3.619 5.259 1.00 95.62 99 ASP A N 1
ATOM 773 C CA . ASP A 1 99 ? 3.629 4.151 6.392 1.00 95.62 99 ASP A CA 1
ATOM 774 C C . ASP A 1 99 ? 2.884 5.285 7.111 1.00 95.62 99 ASP A C 1
ATOM 776 O O . ASP A 1 99 ? 2.848 5.316 8.340 1.00 95.62 99 ASP A O 1
ATOM 780 N N . GLN A 1 100 ? 2.213 6.183 6.380 1.00 95.00 100 GLN A N 1
ATOM 781 C CA . GLN A 1 100 ? 1.365 7.223 6.979 1.00 95.00 100 GLN A CA 1
ATOM 782 C C . GLN A 1 100 ? 0.242 6.620 7.831 1.00 95.00 100 GLN A C 1
ATOM 784 O O . GLN A 1 100 ? -0.025 7.093 8.939 1.00 95.00 100 GLN A O 1
ATOM 789 N N . ILE A 1 101 ? -0.393 5.549 7.343 1.00 93.88 101 ILE A N 1
ATOM 790 C CA . ILE A 1 101 ? -1.400 4.811 8.112 1.00 93.88 101 ILE A CA 1
ATOM 791 C C . ILE A 1 101 ? -0.740 4.195 9.348 1.00 93.88 101 ILE A C 1
ATOM 793 O O . ILE A 1 101 ? -1.222 4.405 10.459 1.00 93.88 101 ILE A O 1
ATOM 797 N N . ALA A 1 102 ? 0.385 3.496 9.180 1.00 93.25 102 ALA A N 1
ATOM 798 C CA . ALA A 1 102 ? 1.098 2.865 10.288 1.00 93.25 102 ALA A CA 1
ATOM 799 C C . ALA A 1 102 ? 1.448 3.855 11.402 1.00 93.25 102 ALA A C 1
ATOM 801 O O . ALA A 1 102 ? 1.154 3.595 12.567 1.00 93.25 102 ALA A O 1
ATOM 802 N N . ASN A 1 103 ? 1.979 5.021 11.044 1.00 91.50 103 ASN A N 1
ATOM 803 C CA . ASN A 1 103 ? 2.333 6.070 11.993 1.00 91.50 103 ASN A CA 1
ATOM 804 C C . ASN A 1 103 ? 1.111 6.599 12.752 1.00 91.50 103 ASN A C 1
ATOM 806 O O . ASN A 1 103 ? 1.177 6.826 13.961 1.00 91.50 103 ASN A O 1
ATOM 810 N N . ARG A 1 104 ? -0.029 6.745 12.070 1.00 88.50 104 ARG A N 1
ATOM 811 C CA . ARG A 1 104 ? -1.271 7.208 12.696 1.00 88.50 104 ARG A CA 1
ATOM 812 C C . ARG A 1 104 ? -1.814 6.211 13.722 1.00 88.50 104 ARG A C 1
ATOM 814 O O . ARG A 1 104 ? -2.332 6.624 14.755 1.00 88.50 104 ARG A O 1
ATOM 821 N N . PHE A 1 105 ? -1.684 4.913 13.456 1.00 86.75 105 PHE A N 1
ATOM 822 C CA . PHE A 1 105 ? -2.164 3.862 14.357 1.00 86.75 105 PHE A CA 1
ATOM 823 C C . PHE A 1 105 ? -1.148 3.451 15.430 1.00 86.75 105 PHE A C 1
ATOM 825 O O . PHE A 1 105 ? -1.558 2.957 16.477 1.00 86.75 105 PHE A O 1
ATOM 832 N N . ALA A 1 106 ? 0.144 3.730 15.241 1.00 82.88 106 ALA A N 1
ATOM 833 C CA . ALA A 1 106 ? 1.170 3.516 16.264 1.00 82.88 106 ALA A CA 1
ATOM 834 C C . ALA A 1 106 ? 0.913 4.355 17.531 1.00 82.88 106 ALA A C 1
ATOM 836 O O . ALA A 1 106 ? 1.097 3.878 18.652 1.00 82.88 106 ALA A O 1
ATOM 837 N N . ALA A 1 107 ? 0.432 5.593 17.367 1.00 72.50 107 ALA A N 1
ATOM 838 C CA . ALA A 1 107 ? 0.044 6.444 18.492 1.00 72.50 107 ALA A CA 1
ATOM 839 C C . ALA A 1 107 ? -1.148 5.862 19.274 1.00 72.50 107 ALA A C 1
ATOM 841 O O . ALA A 1 107 ? -1.139 5.876 20.505 1.00 72.50 107 ALA A O 1
ATOM 842 N N . ASN A 1 108 ? -2.135 5.296 18.572 1.00 71.06 108 ASN A N 1
ATOM 843 C CA . ASN A 1 108 ? -3.311 4.683 19.194 1.00 71.06 108 ASN A CA 1
ATOM 844 C C . ASN A 1 108 ? -2.935 3.445 20.019 1.00 71.06 108 ASN A C 1
ATOM 846 O O . ASN A 1 108 ? -3.415 3.298 21.138 1.00 71.06 108 ASN A O 1
ATOM 850 N N . GLU A 1 109 ? -2.029 2.603 19.513 1.00 72.56 109 GLU A N 1
ATOM 851 C CA . GLU A 1 109 ? -1.559 1.407 20.226 1.00 72.56 109 GLU A CA 1
ATOM 852 C C . GLU A 1 109 ? -0.896 1.763 21.566 1.00 72.56 109 GLU A C 1
ATOM 854 O O . GLU A 1 109 ? -1.149 1.125 22.593 1.00 72.56 109 GLU A O 1
ATOM 859 N N . LYS A 1 110 ? -0.084 2.827 21.583 1.00 74.62 110 LYS A N 1
ATOM 860 C CA . LYS A 1 110 ? 0.565 3.304 22.810 1.00 74.62 110 LYS A CA 1
ATOM 861 C C . LYS A 1 110 ? -0.456 3.781 23.848 1.00 74.62 110 LYS A C 1
ATOM 863 O O . LYS A 1 110 ? -0.297 3.481 25.030 1.00 74.62 110 LYS A O 1
ATOM 868 N N . VAL A 1 111 ? -1.491 4.500 23.410 1.00 75.12 111 VAL A N 1
ATOM 869 C CA . VAL A 1 111 ? -2.569 5.006 24.279 1.00 75.12 111 VAL A CA 1
ATOM 870 C C . VAL A 1 111 ? -3.442 3.869 24.813 1.00 75.12 111 VAL A C 1
ATOM 872 O O . VAL A 1 111 ? -3.823 3.873 25.983 1.00 75.12 111 VAL A O 1
ATOM 875 N N . GLU A 1 112 ? -3.750 2.872 23.987 1.00 77.19 112 GLU A N 1
ATOM 876 C CA . GLU A 1 112 ? -4.557 1.722 24.401 1.00 77.19 112 GLU A CA 1
ATOM 877 C C . GLU A 1 112 ? -3.808 0.870 25.435 1.00 77.19 112 GLU A C 1
ATOM 879 O O . GLU A 1 112 ? -4.354 0.546 26.492 1.00 77.19 112 GLU A O 1
ATOM 884 N N . THR A 1 113 ? -2.519 0.615 25.195 1.00 76.62 113 THR A N 1
ATOM 885 C CA . THR A 1 113 ? -1.656 -0.129 26.122 1.00 76.62 113 THR A CA 1
ATOM 886 C C . THR A 1 113 ? -1.519 0.590 27.467 1.00 76.62 113 THR A C 1
ATOM 888 O O . THR A 1 113 ? -1.661 -0.041 28.515 1.00 76.62 113 THR A O 1
ATOM 891 N N . SER A 1 114 ? -1.296 1.912 27.471 1.00 76.56 114 SER A N 1
ATOM 892 C CA . SER A 1 114 ? -1.214 2.678 28.722 1.00 76.56 114 SER A CA 1
ATOM 893 C C . SER A 1 114 ? -2.543 2.679 29.476 1.00 76.56 114 SER A C 1
ATOM 895 O O . SER A 1 114 ? -2.553 2.481 30.687 1.00 76.56 114 SER A O 1
ATOM 897 N N . THR A 1 115 ? -3.667 2.812 28.767 1.00 85.06 115 THR A N 1
ATOM 898 C CA . THR A 1 115 ? -5.010 2.765 29.362 1.00 85.06 115 THR A CA 1
ATOM 899 C C . THR A 1 115 ? -5.284 1.419 30.035 1.00 85.06 115 THR 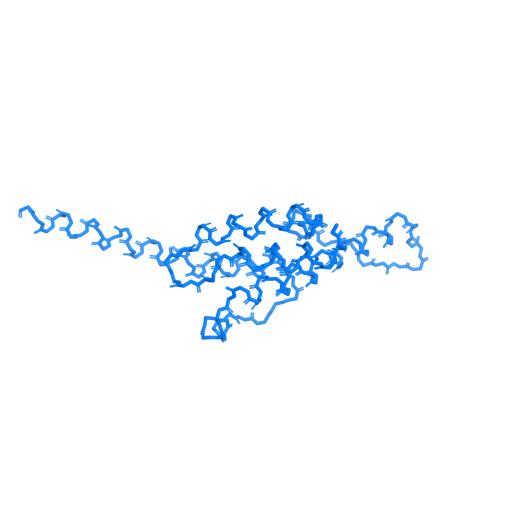A C 1
ATOM 901 O O . THR A 1 115 ? -5.810 1.384 31.149 1.00 85.06 115 THR A O 1
ATOM 904 N N . ILE A 1 116 ? -4.918 0.306 29.390 1.00 83.75 116 ILE A N 1
ATOM 905 C CA . ILE A 1 116 ? -5.064 -1.043 29.957 1.00 83.75 116 ILE A CA 1
ATOM 906 C C . ILE A 1 116 ? -4.199 -1.197 31.215 1.00 83.75 116 ILE A C 1
ATOM 908 O O . ILE A 1 116 ? -4.700 -1.646 32.246 1.00 83.75 116 ILE A O 1
ATOM 912 N N . LEU A 1 117 ? -2.932 -0.774 31.161 1.00 90.06 117 LEU A N 1
ATOM 913 C CA . LEU A 1 117 ? -2.023 -0.820 32.311 1.00 90.06 117 LEU A CA 1
ATOM 914 C C . LEU A 1 117 ? -2.539 0.020 33.487 1.00 90.06 117 LEU A C 1
ATOM 916 O O . LEU A 1 117 ? -2.549 -0.461 34.617 1.00 90.06 117 LEU A O 1
ATOM 920 N N . SER A 1 118 ? -3.024 1.239 33.239 1.00 89.62 118 SER A N 1
ATOM 921 C CA . SER A 1 118 ? -3.602 2.094 34.284 1.00 89.62 118 SER A CA 1
ATOM 922 C C . SER A 1 118 ? -4.830 1.460 34.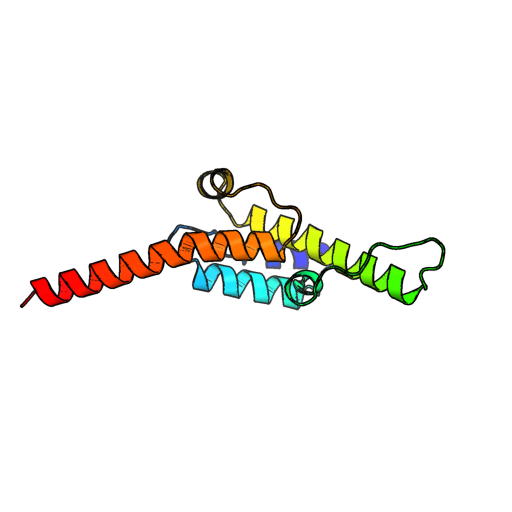939 1.00 89.62 118 SER A C 1
ATOM 924 O O . SER A 1 118 ? -4.948 1.498 36.162 1.00 89.62 118 SER A O 1
ATOM 926 N N . LYS A 1 119 ? -5.718 0.831 34.156 1.00 90.31 119 LYS A N 1
ATOM 927 C CA . LYS A 1 119 ? -6.876 0.099 34.695 1.00 90.31 119 LYS A CA 1
ATOM 928 C C . LYS A 1 119 ? -6.445 -1.081 35.567 1.00 90.31 119 LYS A C 1
ATOM 930 O O . LYS A 1 119 ? -6.966 -1.231 36.662 1.00 90.31 119 LYS A O 1
ATOM 935 N N . LEU A 1 120 ? -5.463 -1.866 35.121 1.00 91.31 120 LEU A N 1
ATOM 936 C CA . LEU A 1 120 ? -4.912 -2.990 35.890 1.00 91.31 120 LEU A CA 1
ATOM 937 C C . LEU A 1 120 ? -4.295 -2.546 37.222 1.00 91.31 120 LEU A C 1
ATOM 939 O O . LEU A 1 120 ? -4.502 -3.200 38.240 1.00 91.31 120 LEU A O 1
ATOM 943 N N . VAL A 1 121 ? -3.554 -1.434 37.230 1.00 91.50 121 VAL A N 1
ATOM 944 C CA . VAL A 1 121 ? -2.947 -0.887 38.455 1.00 91.50 121 VAL A CA 1
ATOM 945 C C . VAL A 1 121 ? -4.007 -0.314 39.402 1.00 91.50 121 VAL A C 1
ATOM 947 O O . VAL A 1 121 ? -3.880 -0.482 40.608 1.00 91.50 121 VAL A O 1
ATOM 950 N N . SER A 1 122 ? -5.061 0.314 38.871 1.00 90.31 122 SER 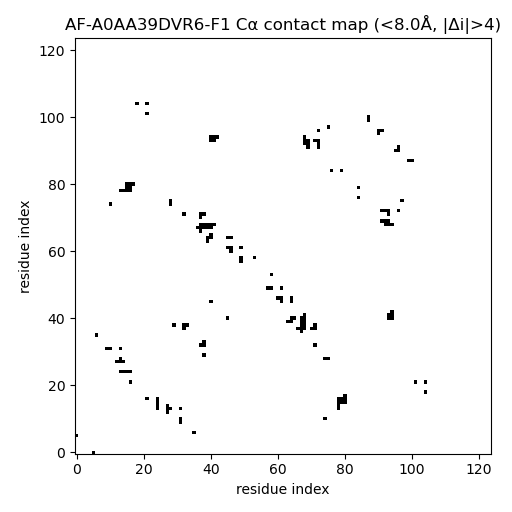A N 1
ATOM 951 C CA . SER A 1 122 ? -6.170 0.885 39.653 1.00 90.31 122 SER A CA 1
ATOM 952 C C . SER A 1 122 ? -7.127 -0.158 40.245 1.00 90.31 122 SER A C 1
ATOM 954 O O . SER A 1 122 ? -7.969 0.204 41.060 1.00 90.31 122 SER A O 1
ATOM 956 N N . MET A 1 123 ? -7.045 -1.419 39.816 1.00 88.50 123 MET A N 1
ATOM 957 C CA . MET A 1 123 ? -7.822 -2.530 40.380 1.00 88.50 123 MET A CA 1
ATOM 958 C C . MET A 1 123 ? -7.147 -3.177 41.603 1.00 88.50 123 MET A C 1
ATOM 960 O O . MET A 1 123 ? -7.628 -4.206 42.076 1.00 88.50 123 MET A O 1
ATOM 964 N N . ARG A 1 124 ? -6.024 -2.620 42.074 1.00 59.19 124 ARG A N 1
ATOM 965 C CA . ARG A 1 124 ? -5.368 -3.027 43.322 1.00 59.19 124 ARG A CA 1
ATOM 966 C C . ARG A 1 124 ? -6.014 -2.404 44.549 1.00 59.19 124 ARG A C 1
ATOM 968 O O . ARG A 1 124 ? -6.495 -1.257 44.438 1.00 59.19 124 ARG A O 1
#

Sequence (124 aa):
MNSASSISANVNNISVLNGTNFKKWKEHVIIVLGCMDLDYALREDRPSDLTNASTAEQRSTMKKWERSNRMSLMIMKHSIPKAIRGAIPEETRAKAFLDQIANRFAANEKVETSTILSKLVSMR

Organism: Vitis rotundifolia (NCBI:txid103349)

Solvent-accessible surface area (backbone atoms only — not comparable to full-atom values): 7191 Å² total; per-residue (Å²): 132,61,73,66,62,57,51,54,55,49,60,68,68,37,60,67,56,73,86,80,46,58,71,63,35,53,50,44,49,52,52,48,29,48,80,65,74,27,38,55,29,63,76,45,77,84,69,78,87,82,56,95,85,54,49,72,64,58,53,49,52,45,52,53,33,53,52,12,22,55,52,42,40,52,54,53,61,66,34,35,48,65,82,63,48,74,76,49,80,92,70,88,47,34,41,61,46,52,48,56,51,50,58,62,49,52,57,51,52,55,53,52,53,50,53,52,52,52,52,62,62,67,72,107

Nearest PDB structures (foldseek):
  3nvo-assembly1_A  TM=3.004E-01  e=2.092E+00  Salmonella enterica subsp. enterica serovar Typhimurium